Protein AF-A0A1Z5JXG8-F1 (afdb_monomer_lite)

Foldseek 3Di:
DDDDPDDDDDDDDDDDDDDDDDDDPDPPPPPCPVPPPVVVDDQDPVRLLVVLLVLVLVVCVVVVVVVLNVVLVVQLVVLVVCVVVPPVPPDPSSVSSLVVNCVSQPVVVSVQSNCVSVVNHDPDPPDDPSPDDPPPPDDDDD

Secondary structure (DSSP, 8-state):
----------------------------------------PPPPHHHHHHHHHHHHHHHHHHTT-HHHHHHHHHHHHHHHHHHHTT-SS---HHHHHHHHHHHHH-HHHHHHHHHHHTT-----SS----S-SSS-------

Structure (mmCIF, N/CA/C/O backbone):
data_AF-A0A1Z5JXG8-F1
#
_entry.id   AF-A0A1Z5JXG8-F1
#
loop_
_atom_site.group_PDB
_atom_site.id
_atom_site.type_symbol
_atom_site.label_atom_id
_atom_site.label_alt_id
_atom_site.label_comp_id
_atom_site.label_asym_id
_atom_site.label_entity_id
_atom_site.label_seq_id
_atom_site.pdbx_PDB_ins_code
_atom_site.Cartn_x
_atom_site.Cartn_y
_atom_site.Cartn_z
_atom_site.occupancy
_atom_site.B_iso_or_equiv
_atom_site.auth_seq_id
_atom_site.auth_comp_id
_atom_site.auth_asym_id
_atom_site.auth_atom_id
_atom_site.pdbx_PDB_model_num
ATOM 1 N N . MET A 1 1 ? -27.499 54.128 43.133 1.00 39.62 1 MET A N 1
ATOM 2 C CA . MET A 1 1 ? -26.606 55.289 43.321 1.00 39.62 1 MET A CA 1
ATOM 3 C C . MET A 1 1 ? -25.636 54.902 44.419 1.00 39.62 1 MET A C 1
ATOM 5 O O . MET A 1 1 ? -26.036 54.842 45.571 1.00 39.62 1 MET A O 1
ATOM 9 N N . ASP A 1 2 ? -24.438 54.494 44.014 1.00 49.22 2 ASP A N 1
ATOM 10 C CA . ASP A 1 2 ? -23.389 53.875 44.835 1.00 49.22 2 ASP A CA 1
ATOM 11 C C . ASP A 1 2 ? -22.350 54.934 45.224 1.00 49.22 2 ASP A C 1
ATOM 13 O O . ASP A 1 2 ? -21.968 55.729 44.355 1.00 49.22 2 ASP A O 1
ATOM 17 N N . PRO A 1 3 ? -21.884 54.974 46.483 1.00 53.81 3 PRO A N 1
ATOM 18 C CA . PRO A 1 3 ? -20.556 55.528 46.701 1.00 53.81 3 PRO A CA 1
ATOM 19 C C . PRO A 1 3 ? -19.683 54.770 47.722 1.00 53.81 3 PRO A C 1
ATOM 21 O O . PRO A 1 3 ? -19.974 54.719 48.913 1.00 53.81 3 PRO A O 1
ATOM 24 N N . GLN A 1 4 ? -18.487 54.416 47.229 1.00 54.25 4 GLN A N 1
ATOM 25 C CA . GLN A 1 4 ? -17.177 54.656 47.862 1.00 54.25 4 GLN A CA 1
ATOM 26 C C . GLN A 1 4 ? -16.663 53.618 48.883 1.00 54.25 4 GLN A C 1
ATOM 28 O O . GLN A 1 4 ? -16.544 53.881 50.079 1.00 54.25 4 GLN A O 1
ATOM 33 N N . LEU A 1 5 ? -16.173 52.485 48.363 1.00 53.34 5 LEU A N 1
ATOM 34 C CA . LEU A 1 5 ? -15.096 51.702 48.988 1.00 53.34 5 LEU A CA 1
ATOM 35 C C . LEU A 1 5 ? -13.772 52.481 48.882 1.00 53.34 5 LEU A C 1
ATOM 37 O O . LEU A 1 5 ? -13.132 52.539 47.833 1.00 53.34 5 LEU A O 1
ATOM 41 N N . ARG A 1 6 ? -13.391 53.119 49.990 1.00 50.66 6 ARG A N 1
ATOM 42 C CA . ARG A 1 6 ? -12.166 53.908 50.165 1.00 50.66 6 ARG A CA 1
ATOM 43 C C . ARG A 1 6 ? -11.030 52.977 50.618 1.00 50.66 6 ARG A C 1
ATOM 45 O O . ARG A 1 6 ? -11.064 52.481 51.739 1.00 50.66 6 ARG A O 1
ATOM 52 N N . PHE A 1 7 ? -10.022 52.754 49.775 1.00 62.75 7 PHE A N 1
ATOM 53 C CA . PHE A 1 7 ? -8.764 52.101 50.168 1.00 62.75 7 PHE A CA 1
ATOM 54 C C . PHE A 1 7 ? -7.718 53.160 50.568 1.00 62.75 7 PHE A C 1
ATOM 56 O O . PHE A 1 7 ? -7.526 54.112 49.808 1.00 62.75 7 PHE A O 1
ATOM 63 N N . PRO A 1 8 ? -7.027 53.024 51.716 1.00 63.50 8 PRO A N 1
ATOM 64 C CA . PRO A 1 8 ? -5.829 53.805 52.032 1.00 63.50 8 PRO A CA 1
ATOM 65 C C . PRO A 1 8 ? -4.516 53.081 51.619 1.00 63.50 8 PRO A C 1
ATOM 67 O O . PRO A 1 8 ? -4.562 51.921 51.207 1.00 63.50 8 PRO A O 1
ATOM 70 N N . PRO A 1 9 ? -3.358 53.781 51.648 1.00 52.09 9 PRO A N 1
ATOM 71 C CA . PRO A 1 9 ? -2.340 53.715 50.595 1.00 52.09 9 PRO A CA 1
ATOM 72 C C . PRO A 1 9 ? -1.087 52.863 50.893 1.00 52.09 9 PRO A C 1
ATOM 74 O O . PRO A 1 9 ? -0.889 52.328 51.978 1.00 52.09 9 PRO A O 1
ATOM 77 N N . GLN A 1 10 ? -0.257 52.796 49.846 1.00 56.53 10 GLN A N 1
ATOM 78 C CA . GLN A 1 10 ? 1.088 52.235 49.668 1.00 56.53 10 GLN A CA 1
ATOM 79 C C . GLN A 1 10 ? 1.996 52.164 50.908 1.00 56.53 10 GLN A C 1
ATOM 81 O O . GLN A 1 10 ? 2.120 53.125 51.661 1.00 56.53 10 GLN A O 1
ATOM 86 N N . SER A 1 11 ? 2.774 51.078 50.995 1.00 53.88 11 SER A N 1
ATOM 87 C CA . SER A 1 11 ? 4.030 51.058 51.748 1.00 53.88 11 SER A CA 1
ATOM 88 C C . SER A 1 11 ? 5.128 50.374 50.929 1.00 53.88 11 SER A C 1
ATOM 90 O O . SER A 1 11 ? 4.976 49.234 50.485 1.00 53.88 11 SER A O 1
ATOM 92 N N . MET A 1 12 ? 6.202 51.123 50.677 1.00 51.44 12 MET A N 1
ATOM 93 C CA . MET A 1 12 ? 7.421 50.683 50.002 1.00 51.44 12 MET A CA 1
ATOM 94 C C . MET A 1 12 ? 8.342 49.962 50.989 1.00 51.44 12 MET A C 1
ATOM 96 O O . MET A 1 12 ? 8.540 50.441 52.103 1.00 51.44 12 MET A O 1
ATOM 100 N N . ALA A 1 13 ? 8.989 48.883 50.547 1.00 50.16 13 ALA A N 1
ATOM 101 C CA . ALA A 1 13 ? 10.213 48.389 51.172 1.00 50.16 13 ALA A CA 1
ATOM 102 C C . ALA A 1 13 ? 11.098 47.660 50.141 1.00 50.16 13 ALA A C 1
ATOM 104 O O . ALA A 1 13 ? 10.719 46.642 49.570 1.00 50.16 13 ALA A O 1
ATOM 105 N N . THR A 1 14 ? 12.297 48.195 49.938 1.00 60.00 14 THR A N 1
ATOM 106 C CA . THR A 1 14 ? 13.483 47.592 49.298 1.00 60.00 14 THR A CA 1
ATOM 107 C C . THR A 1 14 ? 14.636 47.679 50.306 1.00 60.00 14 THR A C 1
ATOM 109 O O . THR A 1 14 ? 14.623 48.621 51.098 1.00 60.00 14 THR A O 1
ATOM 112 N N . PRO A 1 15 ? 15.748 46.934 50.156 1.00 55.97 15 PRO A N 1
ATOM 113 C CA . PRO A 1 15 ? 15.967 45.483 50.086 1.00 55.97 15 PRO A CA 1
ATOM 114 C C . PRO A 1 15 ? 16.813 45.017 51.313 1.00 55.97 15 PRO A C 1
ATOM 116 O O . PRO A 1 15 ? 16.964 45.773 52.272 1.00 55.97 15 PRO A O 1
ATOM 119 N N . PRO A 1 16 ? 17.443 43.823 51.298 1.00 49.50 16 PRO A N 1
ATOM 120 C CA . PRO A 1 16 ? 18.904 43.910 51.211 1.00 49.50 16 PRO A CA 1
ATOM 121 C C . PRO A 1 16 ? 19.557 42.943 50.215 1.00 49.50 16 PRO A C 1
ATOM 123 O O . PRO A 1 16 ? 19.123 41.821 49.966 1.00 49.50 16 PRO A O 1
ATOM 126 N N . ILE A 1 17 ? 20.655 43.457 49.672 1.00 51.81 17 ILE A N 1
ATOM 127 C CA . ILE A 1 17 ? 21.647 42.833 48.804 1.00 51.81 17 ILE A CA 1
ATOM 128 C C . ILE A 1 17 ? 22.327 41.678 49.548 1.00 51.81 17 ILE A C 1
ATOM 130 O O . ILE A 1 17 ? 22.942 41.893 50.590 1.00 51.81 17 ILE A O 1
ATOM 134 N N . VAL A 1 18 ? 22.280 40.472 48.982 1.00 50.81 18 VAL A N 1
ATOM 135 C CA . VAL A 1 18 ? 23.154 39.365 49.389 1.00 50.81 18 VAL A CA 1
ATOM 136 C C . VAL A 1 18 ? 24.233 39.214 48.323 1.00 50.81 18 VAL A C 1
ATOM 138 O O . VAL A 1 18 ? 24.022 38.607 47.276 1.00 50.81 18 VAL A O 1
ATOM 141 N N . GLN A 1 19 ? 25.398 39.807 48.586 1.00 51.88 19 GLN A N 1
ATOM 142 C CA . GLN A 1 19 ? 26.646 39.427 47.933 1.00 51.88 19 GLN A CA 1
ATOM 143 C C . GLN A 1 19 ? 27.165 38.158 48.615 1.00 51.88 19 GLN A C 1
ATOM 145 O O . GLN A 1 19 ? 27.438 38.165 49.813 1.00 51.88 19 GLN A O 1
ATOM 150 N N . SER A 1 20 ? 27.324 37.070 47.863 1.00 50.50 20 SER A N 1
ATOM 151 C CA . SER A 1 20 ? 28.110 35.922 48.315 1.00 50.50 20 SER A CA 1
ATOM 152 C C . SER A 1 20 ? 28.803 35.255 47.126 1.00 50.50 20 SER A C 1
ATOM 154 O O . SER A 1 20 ? 28.199 34.537 46.339 1.00 50.50 20 SER A O 1
ATOM 156 N N . THR A 1 21 ? 30.087 35.595 47.008 1.00 51.62 21 THR A N 1
ATOM 157 C CA . THR A 1 21 ? 31.229 34.701 46.756 1.00 51.62 21 THR A CA 1
ATOM 158 C C . THR A 1 21 ? 31.126 33.633 45.656 1.00 51.62 21 THR A C 1
ATOM 160 O O . THR A 1 21 ? 30.592 32.547 45.848 1.00 51.62 21 THR A O 1
ATOM 163 N N . PHE A 1 22 ? 31.789 33.938 44.533 1.00 51.88 22 PHE A N 1
ATOM 164 C CA . PHE A 1 22 ? 32.697 33.067 43.771 1.00 51.88 22 PHE A CA 1
ATOM 165 C C . PHE A 1 22 ? 32.705 31.568 44.126 1.00 51.88 22 PHE A C 1
ATOM 167 O O . PHE A 1 22 ? 33.304 31.168 45.124 1.00 51.88 22 PHE A O 1
ATOM 174 N N . ARG A 1 23 ? 32.232 30.740 43.188 1.00 51.72 23 ARG A N 1
ATOM 175 C CA . ARG A 1 23 ? 32.987 29.582 42.681 1.00 51.72 23 ARG A CA 1
ATOM 176 C C . ARG A 1 23 ? 32.646 29.367 41.211 1.00 51.72 23 ARG A C 1
ATOM 178 O O . ARG A 1 23 ? 31.501 29.075 40.877 1.00 51.72 23 ARG A O 1
ATOM 185 N N . ASP A 1 24 ? 33.656 29.505 40.360 1.00 52.22 24 ASP A N 1
ATOM 186 C CA . ASP A 1 24 ? 33.647 29.010 38.986 1.00 52.22 24 ASP A CA 1
ATOM 187 C C . ASP A 1 24 ? 33.160 27.555 38.947 1.00 52.22 24 ASP A C 1
ATOM 189 O O . ASP A 1 24 ? 33.764 26.692 39.598 1.00 52.22 24 ASP A O 1
ATOM 193 N N . PRO A 1 25 ? 32.124 27.218 38.164 1.00 53.97 25 PRO A N 1
ATOM 194 C CA . PRO A 1 25 ? 31.984 25.861 37.695 1.00 53.97 25 PRO A CA 1
ATOM 195 C C . PRO A 1 25 ? 33.040 25.668 36.609 1.00 53.97 25 PRO A C 1
ATOM 197 O O . PRO A 1 25 ? 32.881 26.090 35.464 1.00 53.97 25 PRO A O 1
ATOM 200 N N . THR A 1 26 ? 34.136 25.018 36.993 1.00 55.28 26 THR A N 1
ATOM 201 C CA . THR A 1 26 ? 35.040 24.335 36.074 1.00 55.28 26 THR A CA 1
ATOM 202 C C . THR A 1 26 ? 34.215 23.667 34.978 1.00 55.28 26 THR A C 1
ATOM 204 O O . THR A 1 26 ? 33.409 22.771 35.242 1.00 55.28 26 THR A O 1
ATOM 207 N N . LEU A 1 27 ? 34.407 24.129 33.738 1.00 52.78 27 LEU A N 1
ATOM 208 C CA . LEU A 1 27 ? 33.960 23.469 32.518 1.00 52.78 27 LEU A CA 1
ATOM 209 C C . LEU A 1 27 ? 34.570 22.067 32.506 1.00 52.78 27 LEU A C 1
ATOM 211 O O . LEU A 1 27 ? 35.643 21.821 31.960 1.00 52.78 27 LEU A O 1
ATOM 215 N N . SER A 1 28 ? 33.879 21.129 33.149 1.00 48.28 28 SER A N 1
ATOM 216 C CA . SER A 1 28 ? 34.097 19.713 32.949 1.00 48.28 28 SER A CA 1
ATOM 217 C C . SER A 1 28 ? 33.697 19.445 31.505 1.00 48.28 28 SER A C 1
ATOM 219 O O . SER A 1 28 ? 32.526 19.230 31.189 1.00 48.28 28 SER A O 1
ATOM 221 N N . MET A 1 29 ? 34.698 19.488 30.624 1.00 53.06 29 MET A N 1
ATOM 222 C CA . MET A 1 29 ? 34.740 18.823 29.323 1.00 53.06 29 MET A CA 1
ATOM 223 C C . MET A 1 29 ? 34.588 17.313 29.545 1.00 53.06 29 MET A C 1
ATOM 225 O O . MET A 1 29 ? 35.460 16.509 29.233 1.00 53.06 29 MET A O 1
ATOM 229 N N . ARG A 1 30 ? 33.464 16.901 30.133 1.00 46.97 30 ARG A N 1
ATOM 230 C CA . ARG A 1 30 ? 33.018 15.526 30.097 1.00 46.97 30 ARG A CA 1
ATOM 231 C C . ARG A 1 30 ? 32.386 15.387 28.733 1.00 46.97 30 ARG A C 1
ATOM 233 O O . ARG A 1 30 ? 31.213 15.705 28.542 1.00 46.97 30 ARG A O 1
ATOM 240 N N . THR A 1 31 ? 33.222 14.988 27.783 1.00 55.91 31 THR A N 1
ATOM 241 C CA . THR A 1 31 ? 32.849 14.352 26.528 1.00 55.91 31 THR A CA 1
ATOM 242 C C . THR A 1 31 ? 31.616 13.502 26.789 1.00 55.91 31 THR A C 1
ATOM 244 O O . THR A 1 31 ? 31.688 12.378 27.287 1.00 55.91 31 THR A O 1
ATOM 247 N N . ARG A 1 32 ? 30.443 14.061 26.482 1.00 50.75 32 ARG A N 1
ATOM 248 C CA . ARG A 1 32 ? 29.242 13.268 26.303 1.00 50.75 32 ARG A CA 1
ATOM 249 C C . ARG A 1 32 ? 29.467 12.552 24.985 1.00 50.75 32 ARG A C 1
ATOM 251 O O . ARG A 1 32 ? 28.929 12.938 23.955 1.00 50.75 32 ARG A O 1
ATOM 258 N N . ILE A 1 33 ? 30.262 11.482 25.042 1.00 59.06 33 ILE A N 1
ATOM 259 C CA . ILE A 1 33 ? 30.072 10.321 24.185 1.00 59.06 33 ILE A CA 1
ATOM 260 C C . ILE A 1 33 ? 28.704 9.791 24.610 1.00 59.06 33 ILE A C 1
ATOM 262 O O . ILE A 1 33 ? 28.563 8.862 25.402 1.00 59.06 33 ILE A O 1
ATOM 266 N N . GLY A 1 34 ? 27.668 10.504 24.168 1.00 50.28 34 GLY A N 1
ATOM 267 C CA . GLY A 1 34 ? 26.318 10.016 24.147 1.00 50.28 34 GLY A CA 1
ATOM 268 C C . GLY A 1 34 ? 26.376 8.865 23.177 1.00 50.28 34 GLY A C 1
ATOM 269 O O . GLY A 1 34 ? 26.204 9.046 21.975 1.00 50.28 34 GLY A O 1
ATOM 270 N N . HIS A 1 35 ? 26.669 7.680 23.706 1.00 53.59 35 HIS A N 1
ATOM 271 C CA . HIS A 1 35 ? 26.196 6.453 23.120 1.00 53.59 35 HIS A CA 1
ATOM 272 C C . HIS A 1 35 ? 24.703 6.673 22.905 1.00 53.59 35 HIS A C 1
ATOM 274 O O . HIS A 1 35 ? 23.888 6.510 23.813 1.00 53.59 35 HIS A O 1
ATOM 280 N N . HIS A 1 36 ? 24.343 7.080 21.690 1.00 58.72 36 HIS A N 1
ATOM 281 C CA . HIS A 1 36 ? 23.035 6.846 21.134 1.00 58.72 36 HIS A CA 1
ATOM 282 C C . HIS A 1 36 ? 22.898 5.324 21.062 1.00 58.72 36 HIS A C 1
ATOM 284 O O . HIS A 1 36 ? 22.980 4.717 19.997 1.00 58.72 36 HIS A O 1
ATOM 290 N N . GLN A 1 37 ? 22.679 4.687 22.216 1.00 54.34 37 GLN A N 1
ATOM 291 C CA . GLN A 1 37 ? 21.857 3.500 22.291 1.00 54.34 37 GLN A CA 1
ATOM 292 C C . GLN A 1 37 ? 20.529 3.944 21.688 1.00 54.34 37 GLN A C 1
ATOM 294 O O . GLN A 1 37 ? 19.636 4.443 22.373 1.00 54.34 37 GLN A O 1
ATOM 299 N N . ARG A 1 38 ? 20.427 3.827 20.358 1.00 57.94 38 ARG A N 1
ATOM 300 C CA . ARG A 1 38 ? 19.160 3.720 19.657 1.00 57.94 38 ARG A CA 1
ATOM 301 C C . ARG A 1 38 ? 18.474 2.542 20.327 1.00 57.94 38 ARG A C 1
ATOM 303 O O . ARG A 1 38 ? 18.691 1.396 19.942 1.00 57.94 38 ARG A O 1
ATOM 310 N N . ARG A 1 39 ? 17.703 2.818 21.382 1.00 58.09 39 ARG A N 1
ATOM 311 C CA . ARG A 1 39 ? 16.733 1.872 21.913 1.00 58.09 39 ARG A CA 1
ATOM 312 C C . ARG A 1 39 ? 15.921 1.464 20.697 1.00 58.09 39 ARG A C 1
ATOM 314 O O . ARG A 1 39 ? 15.257 2.308 20.094 1.00 58.09 39 ARG A O 1
ATOM 321 N N . ARG A 1 40 ? 16.083 0.214 20.263 1.00 62.09 40 ARG A N 1
ATOM 322 C CA . ARG A 1 40 ? 15.310 -0.348 19.159 1.00 62.09 40 ARG A CA 1
ATOM 323 C C . ARG A 1 40 ? 13.868 -0.367 19.641 1.00 62.09 40 ARG A C 1
ATOM 325 O O . ARG A 1 40 ? 13.468 -1.267 20.372 1.00 62.09 40 ARG A O 1
ATOM 332 N N . ARG A 1 41 ? 13.125 0.697 19.338 1.00 79.25 41 ARG A N 1
ATOM 333 C CA . ARG A 1 41 ? 11.707 0.774 19.660 1.00 79.25 41 ARG A CA 1
ATOM 334 C C . ARG A 1 41 ? 11.010 -0.315 18.856 1.00 79.25 41 ARG A C 1
ATOM 336 O O . ARG A 1 41 ? 11.198 -0.404 17.644 1.00 79.25 41 ARG A O 1
ATOM 343 N N . MET A 1 42 ? 10.227 -1.134 19.546 1.00 81.38 42 MET A N 1
ATOM 344 C CA . MET A 1 42 ? 9.353 -2.103 18.904 1.00 81.38 42 MET A CA 1
ATOM 345 C C . MET A 1 42 ? 8.312 -1.331 18.086 1.00 81.38 42 MET A C 1
ATOM 347 O O . MET A 1 42 ? 7.631 -0.453 18.619 1.00 81.38 42 MET A O 1
ATOM 351 N N . ILE A 1 43 ? 8.251 -1.602 16.784 1.00 87.00 43 ILE A N 1
ATOM 352 C CA . ILE A 1 43 ? 7.274 -0.990 15.882 1.00 87.00 43 ILE A CA 1
ATOM 353 C C . ILE A 1 43 ? 5.882 -1.535 16.191 1.00 87.00 43 ILE A C 1
ATOM 355 O O . ILE A 1 43 ? 5.676 -2.744 16.286 1.00 87.00 43 ILE A O 1
ATOM 359 N N . THR A 1 44 ? 4.930 -0.626 16.357 1.00 91.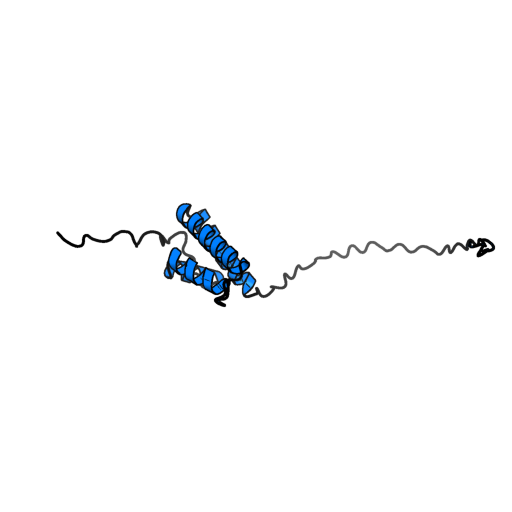88 44 THR A N 1
ATOM 360 C CA . THR A 1 44 ? 3.519 -0.953 16.578 1.00 91.88 44 THR A CA 1
ATOM 361 C C . THR A 1 44 ? 2.886 -1.523 15.308 1.00 91.88 44 THR A C 1
ATOM 363 O O . THR A 1 44 ? 3.355 -1.270 14.199 1.00 91.88 44 THR A O 1
ATOM 366 N N . GLU A 1 45 ? 1.769 -2.239 15.445 1.00 89.31 45 GLU A N 1
ATOM 367 C CA . GLU A 1 45 ? 1.000 -2.753 14.298 1.00 89.31 45 GLU A CA 1
ATOM 368 C C . GLU A 1 45 ? 0.564 -1.644 13.328 1.00 89.31 45 GLU A C 1
ATOM 370 O O . GLU A 1 45 ? 0.616 -1.809 12.110 1.00 89.31 45 GLU A O 1
ATOM 375 N N . ARG A 1 46 ? 0.213 -0.466 13.859 1.00 89.44 46 ARG A N 1
ATOM 376 C CA . ARG A 1 46 ? -0.095 0.714 13.044 1.00 89.44 46 ARG A CA 1
ATOM 377 C C . ARG A 1 46 ? 1.119 1.179 12.241 1.00 89.44 46 ARG A C 1
ATOM 379 O O . ARG A 1 46 ? 0.984 1.503 11.066 1.00 89.44 46 ARG A O 1
ATOM 386 N N . GLU A 1 47 ? 2.296 1.228 12.862 1.00 91.88 47 GLU A N 1
ATOM 387 C CA . GLU A 1 47 ? 3.537 1.621 12.184 1.00 91.88 47 GLU A CA 1
ATOM 388 C C . GLU A 1 47 ? 3.936 0.598 11.117 1.00 91.88 47 GLU A C 1
ATOM 390 O O . GLU A 1 47 ? 4.306 1.001 10.017 1.00 91.88 47 GLU A O 1
ATOM 395 N N . LYS A 1 48 ? 3.790 -0.705 11.391 1.00 92.12 48 LYS A N 1
ATOM 396 C CA . LYS A 1 48 ? 4.000 -1.770 10.398 1.00 92.12 48 LYS A CA 1
ATOM 397 C C . LYS A 1 48 ? 3.098 -1.590 9.181 1.00 92.12 48 LYS A C 1
ATOM 399 O O . LYS A 1 48 ? 3.589 -1.589 8.058 1.00 92.12 48 LYS A O 1
ATOM 404 N N . PHE A 1 49 ? 1.804 -1.364 9.394 1.00 93.38 49 PHE A N 1
ATOM 405 C CA . PHE A 1 49 ? 0.866 -1.127 8.298 1.00 93.38 49 PHE A CA 1
ATOM 406 C C . PHE A 1 49 ? 1.264 0.094 7.453 1.00 93.38 49 PHE A C 1
ATOM 408 O O . PHE A 1 49 ? 1.338 0.010 6.231 1.00 93.38 49 PHE A O 1
ATOM 415 N N . LEU A 1 50 ? 1.611 1.220 8.085 1.00 94.50 50 LEU A N 1
ATOM 416 C CA . LEU A 1 50 ? 2.063 2.411 7.356 1.00 94.50 50 LEU A CA 1
ATOM 417 C C . LEU A 1 50 ? 3.371 2.171 6.586 1.00 94.50 50 LEU A C 1
ATOM 419 O O . LEU A 1 50 ? 3.544 2.703 5.488 1.00 94.50 50 LEU A O 1
ATOM 423 N N . LEU A 1 51 ? 4.282 1.367 7.139 1.00 94.88 51 LEU A N 1
ATOM 424 C CA . LEU A 1 51 ? 5.505 0.959 6.453 1.00 94.88 51 LEU A CA 1
ATOM 425 C C . LEU A 1 51 ? 5.207 0.079 5.237 1.00 94.88 51 LEU A C 1
ATOM 427 O O . LEU A 1 51 ? 5.790 0.335 4.188 1.00 94.88 51 LEU A O 1
ATOM 431 N N . LEU A 1 52 ? 4.276 -0.878 5.334 1.00 95.06 52 LEU A N 1
ATOM 432 C CA . LEU A 1 52 ? 3.846 -1.703 4.199 1.00 95.06 52 LEU A CA 1
ATOM 433 C C . LEU A 1 52 ? 3.357 -0.830 3.038 1.00 95.06 52 LEU A C 1
ATOM 435 O O . LEU A 1 52 ? 3.857 -0.941 1.920 1.00 95.06 52 LEU A O 1
ATOM 439 N N . ILE A 1 53 ? 2.440 0.101 3.323 1.00 96.69 53 ILE A N 1
ATOM 440 C CA . ILE A 1 53 ? 1.917 1.044 2.326 1.00 96.69 53 ILE A CA 1
ATOM 441 C C . ILE A 1 53 ? 3.050 1.863 1.706 1.00 96.69 53 ILE A C 1
ATOM 443 O O . ILE A 1 53 ? 3.133 1.998 0.486 1.00 96.69 53 ILE A O 1
ATOM 447 N N . LYS A 1 54 ? 3.964 2.382 2.533 1.00 96.00 54 LYS A N 1
ATOM 448 C CA . LYS A 1 54 ? 5.113 3.155 2.054 1.00 96.00 54 LYS A CA 1
ATOM 449 C C . LYS A 1 54 ? 6.029 2.326 1.153 1.00 96.00 54 LYS A C 1
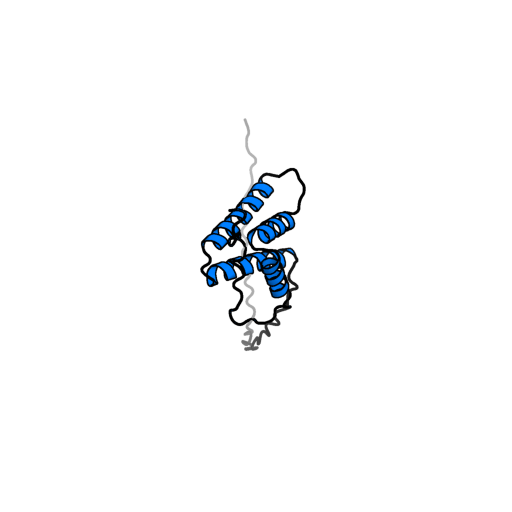ATOM 451 O O . LYS A 1 54 ? 6.495 2.844 0.143 1.00 96.00 54 LYS A O 1
ATOM 456 N N . MET A 1 55 ? 6.287 1.067 1.501 1.00 94.94 55 MET A N 1
ATOM 457 C CA . MET A 1 55 ? 7.113 0.168 0.698 1.00 94.94 55 MET A CA 1
ATOM 458 C C . MET A 1 55 ? 6.474 -0.117 -0.664 1.00 94.94 55 MET A C 1
ATOM 460 O O . MET A 1 55 ? 7.173 -0.052 -1.671 1.00 94.94 55 MET A O 1
ATOM 464 N N . ILE A 1 56 ? 5.161 -0.368 -0.707 1.00 94.75 56 ILE A N 1
ATOM 465 C CA . ILE A 1 56 ? 4.407 -0.569 -1.956 1.00 94.75 56 ILE A CA 1
ATOM 466 C C . ILE A 1 56 ? 4.508 0.670 -2.848 1.00 94.75 56 ILE A C 1
ATOM 468 O O . ILE A 1 56 ? 4.909 0.568 -4.005 1.00 94.75 56 ILE A O 1
ATOM 472 N N . LEU A 1 57 ? 4.201 1.854 -2.309 1.00 95.94 57 LEU A N 1
ATOM 473 C CA . LEU A 1 57 ? 4.242 3.100 -3.078 1.00 95.94 57 LEU A CA 1
ATOM 474 C C . LEU A 1 57 ? 5.649 3.393 -3.616 1.00 95.94 57 LEU A C 1
ATOM 476 O O . LEU A 1 57 ? 5.788 3.749 -4.782 1.00 95.94 57 LEU A O 1
ATOM 480 N N . LEU A 1 58 ? 6.682 3.192 -2.793 1.00 94.19 58 LEU A N 1
ATOM 481 C CA . LEU A 1 58 ? 8.074 3.395 -3.195 1.00 94.19 58 LEU A CA 1
ATOM 482 C C . LEU A 1 58 ? 8.511 2.400 -4.280 1.00 94.19 58 LEU A C 1
ATOM 484 O O . LEU A 1 58 ? 9.264 2.766 -5.179 1.00 94.19 58 LEU A O 1
ATOM 488 N N . TYR A 1 59 ? 8.057 1.147 -4.207 1.00 92.38 59 TYR A N 1
ATOM 489 C CA . TYR A 1 59 ? 8.333 0.151 -5.240 1.00 92.38 59 TYR A CA 1
ATOM 490 C C . TYR A 1 59 ? 7.701 0.550 -6.579 1.00 92.38 59 TYR A C 1
ATOM 492 O O . TYR A 1 59 ? 8.374 0.528 -7.609 1.00 92.38 59 TYR A O 1
ATOM 500 N N . LEU A 1 60 ? 6.429 0.955 -6.574 1.00 92.19 60 LEU A N 1
ATOM 501 C CA . LEU A 1 60 ? 5.719 1.374 -7.788 1.00 92.19 60 LEU A CA 1
ATOM 502 C C . LEU A 1 60 ? 6.327 2.642 -8.404 1.00 92.19 60 LEU A C 1
ATOM 504 O O . LEU A 1 60 ? 6.453 2.743 -9.621 1.00 92.19 60 LEU A O 1
ATOM 508 N N . GLU A 1 61 ? 6.767 3.577 -7.562 1.00 92.31 61 GLU A N 1
ATOM 509 C CA . GLU A 1 61 ? 7.482 4.781 -7.989 1.00 92.31 61 GLU A CA 1
ATOM 510 C C . GLU A 1 61 ? 8.834 4.444 -8.636 1.00 92.31 61 GLU A C 1
ATOM 512 O O . GLU A 1 61 ? 9.138 4.939 -9.718 1.00 92.31 61 GLU A O 1
ATOM 517 N N . ARG A 1 62 ? 9.626 3.547 -8.031 1.00 90.75 62 ARG A N 1
ATOM 518 C CA . ARG A 1 62 ? 10.941 3.137 -8.563 1.00 90.75 62 ARG A CA 1
ATOM 519 C C . ARG A 1 62 ? 10.869 2.250 -9.801 1.00 90.75 62 ARG A C 1
ATOM 521 O O . ARG A 1 62 ? 11.800 2.257 -1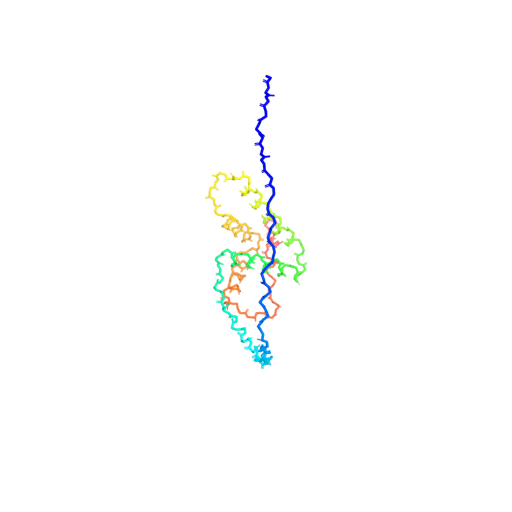0.597 1.00 90.75 62 ARG A O 1
ATOM 528 N N . SER A 1 63 ? 9.801 1.474 -9.945 1.00 87.94 63 SER A N 1
ATOM 529 C CA . SER A 1 63 ? 9.547 0.643 -11.129 1.00 87.94 63 SER A CA 1
ATOM 530 C C . SER A 1 63 ? 8.899 1.423 -12.277 1.00 87.94 63 SER A C 1
ATOM 532 O O . SER A 1 63 ? 8.579 0.830 -13.304 1.00 87.94 63 SER A O 1
ATOM 534 N N . CYS A 1 64 ? 8.700 2.739 -12.115 1.00 88.69 64 CYS A N 1
ATOM 535 C CA . CYS A 1 64 ? 8.036 3.613 -13.082 1.00 88.69 64 CYS A CA 1
ATOM 536 C C . CYS A 1 64 ? 6.626 3.136 -13.479 1.00 88.69 64 CYS A C 1
ATOM 538 O O . CYS A 1 64 ? 6.132 3.483 -14.551 1.00 88.69 64 CYS A O 1
ATOM 540 N N . ASN A 1 65 ? 5.942 2.371 -12.619 1.00 89.56 65 ASN A N 1
ATOM 541 C CA . ASN A 1 65 ? 4.586 1.898 -12.885 1.00 89.56 65 ASN A CA 1
ATOM 542 C C . ASN A 1 65 ? 3.550 2.940 -12.432 1.00 89.56 65 ASN A C 1
ATOM 544 O O . ASN A 1 65 ? 2.856 2.779 -11.424 1.00 89.56 65 ASN A O 1
ATOM 548 N N . ILE A 1 66 ? 3.509 4.062 -13.156 1.00 93.19 66 ILE A N 1
ATOM 549 C CA . ILE A 1 66 ? 2.757 5.266 -12.773 1.00 93.19 66 ILE A CA 1
ATOM 550 C C . ILE A 1 66 ? 1.246 5.004 -12.703 1.00 93.19 66 ILE A C 1
ATOM 552 O O . ILE A 1 66 ? 0.587 5.478 -11.775 1.00 93.19 66 ILE A O 1
ATOM 556 N N . ASP A 1 67 ? 0.707 4.191 -13.614 1.00 93.88 67 ASP A N 1
ATOM 557 C CA . ASP A 1 67 ? -0.717 3.842 -13.627 1.00 93.88 67 ASP A CA 1
ATOM 558 C C . ASP A 1 67 ? -1.118 3.049 -12.382 1.00 93.88 67 ASP A C 1
ATOM 560 O O . ASP A 1 67 ? -2.106 3.373 -11.713 1.00 93.88 67 ASP A O 1
ATOM 564 N N . LEU A 1 68 ? -0.339 2.021 -12.027 1.00 93.19 68 LEU A N 1
ATOM 565 C CA . LEU A 1 68 ? -0.611 1.222 -10.837 1.00 93.19 68 LEU A CA 1
ATOM 566 C C . LEU A 1 68 ? -0.378 2.033 -9.557 1.00 93.19 68 LEU A C 1
ATOM 568 O O . LEU A 1 68 ? -1.142 1.895 -8.600 1.00 93.19 68 LEU A O 1
ATOM 572 N N . LEU A 1 69 ? 0.609 2.934 -9.549 1.00 95.31 69 LEU A N 1
ATOM 573 C CA . LEU A 1 69 ? 0.835 3.886 -8.460 1.00 95.31 69 LEU A CA 1
ATOM 574 C C . LEU A 1 69 ? -0.380 4.798 -8.245 1.00 95.31 69 LEU A C 1
ATOM 576 O O . LEU A 1 69 ? -0.815 4.982 -7.104 1.00 95.31 69 LEU A O 1
ATOM 580 N N . TYR A 1 70 ? -0.943 5.353 -9.320 1.00 97.31 70 TYR A N 1
ATOM 581 C CA . TYR A 1 70 ? -2.129 6.204 -9.250 1.00 97.31 70 TYR A CA 1
ATOM 582 C C . TYR A 1 70 ? -3.341 5.427 -8.725 1.00 97.31 70 TYR A C 1
ATOM 584 O O . TYR A 1 70 ? -3.974 5.858 -7.759 1.00 97.31 70 TYR A O 1
ATOM 592 N N . LYS A 1 71 ? -3.607 4.236 -9.280 1.00 97.06 71 LYS A N 1
ATOM 593 C CA . LYS A 1 71 ? -4.688 3.346 -8.818 1.00 97.06 71 LYS A CA 1
ATOM 594 C C . LYS A 1 71 ? -4.538 2.989 -7.336 1.00 97.06 71 LYS A C 1
ATOM 596 O O . LYS A 1 71 ? -5.506 3.071 -6.583 1.00 97.06 71 LYS A O 1
ATOM 601 N N . THR A 1 72 ? -3.319 2.680 -6.897 1.00 96.81 72 THR A N 1
ATOM 602 C CA . THR A 1 72 ? -2.999 2.361 -5.495 1.00 96.81 72 THR A CA 1
ATOM 603 C C . THR A 1 72 ? -3.304 3.540 -4.570 1.00 96.81 72 THR A C 1
ATOM 605 O O . THR A 1 72 ? -3.983 3.380 -3.554 1.00 96.81 72 THR A O 1
ATOM 608 N N . LYS A 1 73 ? -2.852 4.750 -4.928 1.00 97.69 73 LYS A N 1
ATOM 609 C CA . LYS A 1 73 ? -3.142 5.973 -4.159 1.00 97.69 73 LYS A CA 1
ATOM 610 C C . LYS A 1 73 ? -4.643 6.250 -4.090 1.00 97.69 73 LYS A C 1
ATOM 612 O O . LYS A 1 73 ? -5.143 6.567 -3.012 1.00 97.69 73 LYS A O 1
ATOM 617 N N . HIS A 1 74 ? -5.351 6.087 -5.205 1.00 97.50 74 HIS A N 1
ATOM 618 C CA . HIS A 1 74 ? -6.795 6.284 -5.278 1.00 97.50 74 HIS A CA 1
ATOM 619 C C . HIS A 1 74 ? -7.557 5.311 -4.362 1.00 97.50 74 HIS A C 1
ATOM 621 O O . HIS A 1 74 ? -8.427 5.738 -3.605 1.00 97.50 74 HIS A O 1
ATOM 627 N N . VAL A 1 75 ? -7.195 4.021 -4.354 1.00 96.31 75 VAL A N 1
ATOM 628 C CA . VAL A 1 75 ? -7.784 3.021 -3.441 1.00 96.31 75 VAL A CA 1
ATOM 629 C C . VAL A 1 75 ? -7.615 3.439 -1.980 1.00 96.31 75 VAL A C 1
ATOM 631 O O . VAL A 1 75 ? -8.594 3.455 -1.231 1.00 96.31 75 VAL A O 1
ATOM 634 N N . ILE A 1 76 ? -6.403 3.834 -1.577 1.00 95.75 76 ILE A N 1
ATOM 635 C CA . ILE A 1 76 ? -6.121 4.268 -0.201 1.00 95.75 76 ILE A CA 1
ATOM 636 C C . ILE A 1 76 ? -6.958 5.501 0.158 1.00 95.75 76 ILE A C 1
ATOM 638 O O . ILE A 1 76 ? -7.587 5.532 1.216 1.00 95.75 76 ILE A O 1
ATOM 642 N N . GLN A 1 77 ? -6.996 6.506 -0.722 1.00 96.06 77 GLN A N 1
ATOM 643 C CA . GLN A 1 77 ? -7.772 7.731 -0.513 1.00 96.06 77 GLN A CA 1
ATOM 644 C C . GLN A 1 77 ? -9.264 7.436 -0.345 1.00 96.06 77 GLN A C 1
ATOM 646 O O . GLN A 1 77 ? -9.865 7.910 0.619 1.00 96.06 77 GLN A O 1
ATOM 651 N N . ARG A 1 78 ? -9.835 6.599 -1.218 1.00 94.25 78 ARG A N 1
ATOM 652 C CA . ARG A 1 78 ? -11.235 6.169 -1.145 1.00 94.25 78 ARG A CA 1
ATOM 653 C C . ARG A 1 78 ? -11.542 5.473 0.182 1.00 94.25 78 ARG A C 1
ATOM 655 O O . ARG A 1 78 ? -12.508 5.831 0.847 1.00 94.25 78 ARG A O 1
ATOM 662 N N . CYS A 1 79 ? -10.704 4.527 0.611 1.00 92.12 79 CYS A N 1
ATOM 663 C CA . CYS A 1 79 ? -10.907 3.813 1.878 1.00 92.12 79 CYS A CA 1
ATOM 664 C C . CYS A 1 79 ? -10.854 4.761 3.086 1.00 92.12 79 CYS A C 1
ATOM 666 O O . CYS A 1 79 ? -11.686 4.675 3.987 1.00 92.12 79 CYS A O 1
ATOM 668 N N . VAL A 1 80 ? -9.900 5.699 3.093 1.00 91.94 80 VAL A N 1
ATOM 669 C CA . VAL A 1 80 ? -9.779 6.718 4.147 1.00 91.94 80 VAL A CA 1
ATOM 670 C C . VAL A 1 80 ? -10.998 7.640 4.165 1.00 91.94 80 VAL A C 1
ATOM 672 O O . VAL A 1 80 ? -11.493 7.972 5.241 1.00 91.94 80 VAL A O 1
ATOM 675 N N . GLN A 1 81 ? -11.490 8.055 2.998 1.00 92.50 81 GLN A N 1
ATOM 676 C CA . GLN A 1 81 ? -12.670 8.908 2.890 1.00 92.50 81 GLN A CA 1
ATOM 677 C C . GLN A 1 81 ? -13.926 8.200 3.408 1.00 92.50 81 GLN A C 1
ATOM 679 O O . GLN A 1 81 ? -14.623 8.765 4.248 1.00 92.50 81 GLN A O 1
ATOM 684 N N . ASN A 1 82 ? -14.156 6.951 3.000 1.00 88.81 82 ASN A N 1
ATOM 685 C CA . ASN A 1 82 ? -15.292 6.150 3.466 1.00 88.81 82 ASN A CA 1
ATOM 686 C C . ASN A 1 82 ? -15.245 5.932 4.986 1.00 88.81 82 ASN A C 1
ATOM 688 O O . ASN A 1 82 ? -16.253 6.074 5.674 1.00 88.81 82 ASN A O 1
ATOM 692 N N . ASN A 1 83 ? -14.057 5.661 5.538 1.00 88.25 83 ASN A N 1
ATOM 693 C CA . ASN A 1 83 ? -13.891 5.500 6.981 1.00 88.25 83 ASN A CA 1
ATOM 694 C C . ASN A 1 83 ? -14.176 6.799 7.754 1.00 88.25 83 ASN A C 1
ATOM 696 O O . ASN A 1 83 ? -14.792 6.754 8.814 1.00 88.25 83 ASN A O 1
ATOM 700 N N . ARG A 1 84 ? -13.793 7.962 7.209 1.00 89.31 84 ARG A N 1
ATOM 701 C CA . ARG A 1 84 ? -14.112 9.275 7.801 1.00 89.31 84 ARG A CA 1
ATOM 702 C C . ARG A 1 84 ? -15.598 9.615 7.753 1.00 89.31 84 ARG A C 1
ATOM 704 O O . ARG A 1 84 ? -16.070 10.336 8.622 1.00 89.31 84 ARG A O 1
ATOM 711 N N . GLN A 1 85 ? -16.314 9.121 6.747 1.00 88.56 85 GLN A N 1
ATOM 712 C CA . GLN A 1 85 ? -17.758 9.315 6.603 1.00 88.56 85 GLN A CA 1
ATOM 713 C C . GLN A 1 85 ? -18.580 8.388 7.510 1.00 88.56 85 GLN A C 1
ATOM 715 O O . GLN A 1 85 ? -19.798 8.522 7.558 1.00 88.56 85 GLN A O 1
ATOM 720 N N . GLY A 1 86 ? -17.926 7.491 8.257 1.00 80.38 86 GLY A N 1
ATOM 721 C CA . GLY A 1 86 ? -18.597 6.600 9.195 1.00 80.38 86 GLY A CA 1
ATOM 722 C C . GLY A 1 86 ? -19.362 5.475 8.503 1.00 80.38 86 GLY A C 1
ATOM 723 O O . GLY A 1 86 ? -20.502 5.217 8.877 1.00 80.38 86 GLY A O 1
ATOM 724 N N . ASP A 1 87 ? -18.754 4.819 7.501 1.00 73.94 87 ASP A N 1
ATOM 725 C CA . ASP A 1 87 ? -19.326 3.612 6.880 1.00 73.94 87 ASP A CA 1
ATOM 726 C C . ASP A 1 87 ? -19.807 2.632 7.970 1.00 73.94 87 ASP A C 1
ATOM 728 O O . ASP A 1 87 ? -19.040 2.206 8.838 1.00 73.94 87 ASP A O 1
ATOM 732 N N . GLY A 1 88 ? -21.110 2.330 7.946 1.00 61.78 88 GLY A N 1
ATOM 733 C CA . GLY A 1 88 ? -21.821 1.607 9.003 1.00 61.78 88 GLY A CA 1
ATOM 734 C C . GLY A 1 88 ? -21.460 0.125 9.102 1.00 61.78 88 GLY A C 1
ATOM 735 O O . GLY A 1 88 ? -21.865 -0.549 10.048 1.00 61.78 88 GLY A O 1
ATOM 736 N N . ARG A 1 89 ? -20.680 -0.402 8.153 1.00 70.69 89 ARG A N 1
ATOM 737 C CA . ARG A 1 89 ? -20.093 -1.739 8.256 1.00 70.69 89 ARG A CA 1
ATOM 738 C C . ARG A 1 89 ? -18.773 -1.623 9.007 1.00 70.69 89 ARG A C 1
ATOM 740 O O . ARG A 1 89 ? -17.777 -1.173 8.447 1.00 70.69 89 ARG A O 1
ATOM 747 N N . PHE A 1 90 ? -18.761 -2.030 10.277 1.00 62.81 90 PHE A N 1
ATOM 748 C CA . PHE A 1 90 ? -17.540 -2.054 11.083 1.00 62.81 90 PHE A CA 1
ATOM 749 C C . PHE A 1 90 ? -16.534 -3.052 10.491 1.00 62.81 90 PHE A C 1
ATOM 751 O O . PHE A 1 90 ? -16.540 -4.241 10.802 1.00 62.81 90 PHE A O 1
ATOM 758 N N . VAL A 1 91 ? -15.660 -2.553 9.623 1.00 74.56 91 VAL A N 1
ATOM 759 C CA . VAL A 1 91 ? -14.469 -3.248 9.144 1.00 74.56 91 VAL A CA 1
ATOM 760 C C . VAL A 1 91 ? -13.279 -2.341 9.452 1.00 74.56 91 VAL A C 1
ATOM 762 O O . VAL A 1 91 ? -13.301 -1.165 9.075 1.00 74.56 91 VAL A O 1
ATOM 765 N N . PRO A 1 92 ? -12.235 -2.831 10.148 1.00 84.88 92 PRO A N 1
ATOM 766 C CA . PRO A 1 92 ? -11.051 -2.026 10.409 1.00 84.88 92 PRO A CA 1
ATOM 767 C C . PRO A 1 92 ? -10.485 -1.460 9.102 1.00 84.88 92 PRO A C 1
ATOM 769 O O . PRO A 1 92 ? -10.272 -2.209 8.150 1.00 84.88 92 PRO A O 1
ATOM 772 N N . LEU A 1 93 ? -10.190 -0.154 9.066 1.00 88.75 93 LEU A N 1
ATOM 773 C CA . LEU A 1 93 ? -9.636 0.526 7.883 1.00 88.75 93 LEU A CA 1
ATOM 774 C C . LEU A 1 93 ? -8.409 -0.202 7.314 1.00 88.75 93 LEU A C 1
ATOM 776 O O . LEU A 1 93 ? -8.247 -0.279 6.099 1.00 88.75 93 LEU A O 1
ATOM 780 N N . LYS A 1 94 ? -7.573 -0.760 8.201 1.00 92.12 94 LYS A N 1
ATOM 781 C CA . LYS A 1 94 ? -6.447 -1.626 7.836 1.00 92.12 94 LYS A CA 1
ATOM 782 C C . LYS A 1 94 ? -6.909 -2.753 6.908 1.00 92.12 94 LYS A C 1
ATOM 784 O O . LYS A 1 94 ? -6.417 -2.840 5.794 1.00 92.12 94 LYS A O 1
ATOM 789 N N . ASN A 1 95 ? -7.874 -3.555 7.348 1.00 92.06 95 ASN A N 1
ATOM 790 C CA . ASN A 1 95 ? -8.333 -4.740 6.629 1.00 92.06 95 ASN A CA 1
ATOM 791 C C . ASN A 1 95 ? -8.922 -4.367 5.265 1.00 92.06 95 ASN A C 1
ATOM 793 O O . ASN A 1 95 ? -8.594 -5.004 4.274 1.00 92.06 95 ASN A O 1
ATOM 797 N N . VAL A 1 96 ? -9.731 -3.301 5.198 1.00 92.56 96 VAL A N 1
ATOM 798 C CA . VAL A 1 96 ? -10.305 -2.830 3.923 1.00 92.56 96 VAL A CA 1
ATOM 799 C C . VAL A 1 96 ? -9.201 -2.450 2.937 1.00 92.56 96 VAL A C 1
ATOM 801 O O . VAL A 1 96 ? -9.240 -2.860 1.781 1.00 92.56 96 VAL A O 1
ATOM 804 N N . ILE A 1 97 ? -8.198 -1.694 3.394 1.00 94.56 97 ILE A N 1
ATOM 805 C CA . ILE A 1 97 ? -7.074 -1.301 2.542 1.00 94.56 97 ILE A CA 1
ATOM 806 C C . ILE A 1 97 ? -6.261 -2.527 2.118 1.00 94.56 97 ILE A C 1
ATOM 808 O O . ILE A 1 97 ? -5.907 -2.619 0.950 1.00 94.56 97 ILE A O 1
ATOM 812 N N . GLU A 1 98 ? -5.960 -3.459 3.025 1.00 95.00 98 GLU A N 1
ATOM 813 C CA . GLU A 1 98 ? -5.195 -4.667 2.691 1.00 95.00 98 GLU A CA 1
ATOM 814 C C . GLU A 1 98 ? -5.917 -5.503 1.627 1.00 95.00 98 GLU A C 1
ATOM 816 O O . GLU A 1 98 ? -5.310 -5.811 0.607 1.00 95.00 98 GLU A O 1
ATOM 821 N N . THR A 1 99 ? -7.217 -5.765 1.790 1.00 94.94 99 THR A N 1
ATOM 822 C CA . THR A 1 99 ? -8.013 -6.530 0.817 1.00 94.94 99 THR A CA 1
ATOM 823 C C . THR A 1 99 ? -8.086 -5.847 -0.550 1.00 94.94 99 THR A C 1
ATOM 825 O O . THR A 1 99 ? -7.895 -6.489 -1.582 1.00 94.94 99 THR A O 1
ATOM 828 N N . GLU A 1 100 ? -8.343 -4.539 -0.588 1.00 95.25 100 GLU A N 1
ATOM 829 C CA . GLU A 1 100 ? -8.449 -3.795 -1.851 1.00 95.25 100 GLU A CA 1
ATOM 830 C C . GLU A 1 100 ? -7.094 -3.673 -2.563 1.00 95.25 100 GLU A C 1
ATOM 832 O O . GLU A 1 100 ? -7.019 -3.748 -3.791 1.00 95.25 100 GLU A O 1
ATOM 837 N N . LEU A 1 101 ? -6.003 -3.512 -1.808 1.00 95.62 101 LEU A N 1
ATOM 838 C CA . LEU A 1 101 ? -4.656 -3.484 -2.372 1.00 95.62 101 LEU A CA 1
ATOM 839 C C . LEU A 1 101 ? -4.204 -4.857 -2.856 1.00 95.62 101 LEU A C 1
ATOM 841 O O . LEU A 1 101 ? -3.590 -4.938 -3.914 1.00 95.62 101 LEU A O 1
ATOM 845 N N . GLU A 1 102 ? -4.514 -5.925 -2.130 1.00 95.50 102 GLU A N 1
ATOM 846 C CA . GLU A 1 102 ? -4.232 -7.294 -2.556 1.00 95.50 102 GLU A CA 1
ATOM 847 C C . GLU A 1 102 ? -4.959 -7.629 -3.867 1.00 95.50 102 GLU A C 1
ATOM 849 O O . GLU A 1 102 ? -4.352 -8.167 -4.795 1.00 95.50 102 GLU A O 1
ATOM 854 N N . ALA A 1 103 ? -6.227 -7.228 -3.992 1.00 94.56 103 ALA A N 1
ATOM 855 C CA . ALA A 1 103 ? -6.998 -7.393 -5.220 1.00 94.56 103 ALA A CA 1
ATOM 856 C C . ALA A 1 103 ? -6.421 -6.586 -6.399 1.00 94.56 103 ALA A C 1
ATOM 858 O O . ALA A 1 103 ? -6.391 -7.081 -7.527 1.00 94.56 103 ALA A O 1
ATOM 859 N N . LEU A 1 104 ? -5.950 -5.357 -6.151 1.00 94.81 104 LEU A N 1
ATOM 860 C CA . LEU A 1 104 ? -5.384 -4.480 -7.182 1.00 94.81 104 LEU A CA 1
ATOM 861 C C . LEU A 1 104 ? -3.977 -4.911 -7.628 1.00 94.81 104 LEU A C 1
ATOM 863 O O . LEU A 1 104 ? -3.667 -4.863 -8.817 1.00 94.81 104 LEU A O 1
ATOM 867 N N . LEU A 1 105 ? -3.110 -5.257 -6.676 1.00 91.94 105 LEU A N 1
ATOM 868 C CA . LEU A 1 105 ? -1.682 -5.505 -6.901 1.00 91.94 105 LEU A CA 1
ATOM 869 C C . LEU A 1 105 ? -1.375 -6.979 -7.192 1.00 91.94 105 LEU A C 1
ATOM 871 O O . LEU A 1 105 ? -0.312 -7.289 -7.725 1.00 91.94 105 LEU A O 1
ATOM 875 N N . GLY A 1 106 ? -2.295 -7.875 -6.834 1.00 92.12 106 GLY A N 1
ATOM 876 C CA . GLY A 1 106 ? -2.109 -9.317 -6.868 1.00 92.12 106 GLY A CA 1
ATOM 877 C C . GLY A 1 106 ? -1.608 -9.874 -5.533 1.00 92.12 106 GLY A C 1
ATOM 878 O O . GLY A 1 106 ? -0.725 -9.305 -4.884 1.00 92.12 106 GLY A O 1
ATOM 879 N N . VAL A 1 107 ? -2.148 -11.039 -5.164 1.00 91.19 107 VAL A N 1
ATOM 880 C CA . VAL A 1 107 ? -1.841 -11.777 -3.923 1.00 91.19 107 VAL A CA 1
ATOM 881 C C . VAL A 1 107 ? -0.342 -12.028 -3.766 1.00 91.19 107 VAL A C 1
ATOM 883 O O . VAL A 1 107 ? 0.213 -11.836 -2.685 1.00 91.19 107 VAL A O 1
ATOM 886 N N . GLU A 1 108 ? 0.336 -12.412 -4.851 1.00 89.62 108 GLU A N 1
ATOM 887 C CA . GLU A 1 108 ? 1.768 -12.730 -4.838 1.00 89.62 108 GLU A CA 1
ATOM 888 C C . GLU A 1 108 ? 2.628 -11.508 -4.509 1.00 89.62 108 GLU A C 1
ATOM 890 O O . GLU A 1 108 ? 3.478 -11.568 -3.615 1.00 89.62 108 GLU A O 1
ATOM 895 N N . PHE A 1 109 ? 2.368 -10.384 -5.186 1.00 90.12 109 PHE A N 1
ATOM 896 C CA . PHE A 1 109 ? 3.055 -9.122 -4.935 1.00 90.12 109 PHE A CA 1
ATOM 897 C C . PHE A 1 109 ? 2.808 -8.647 -3.505 1.00 90.12 109 PHE A C 1
ATOM 899 O O . PHE A 1 109 ? 3.746 -8.321 -2.777 1.00 90.12 109 PHE A O 1
ATOM 906 N N . PHE A 1 110 ? 1.546 -8.638 -3.077 1.00 92.94 110 PHE A N 1
ATOM 907 C CA . PHE A 1 110 ? 1.171 -8.160 -1.753 1.00 92.94 110 PHE A CA 1
ATOM 908 C C . PHE A 1 110 ? 1.815 -9.002 -0.640 1.00 92.94 110 PHE A C 1
ATOM 910 O O . PHE A 1 110 ? 2.468 -8.461 0.257 1.00 92.94 110 PHE A O 1
ATOM 917 N N . SER A 1 111 ? 1.752 -10.330 -0.768 1.00 91.75 111 SER A N 1
ATOM 918 C CA . SER A 1 111 ? 2.394 -11.279 0.148 1.00 91.75 111 SER A CA 1
ATOM 919 C C . SER A 1 111 ? 3.920 -11.160 0.139 1.00 91.75 111 SER A C 1
ATOM 921 O O . SER A 1 111 ? 4.576 -11.322 1.170 1.00 91.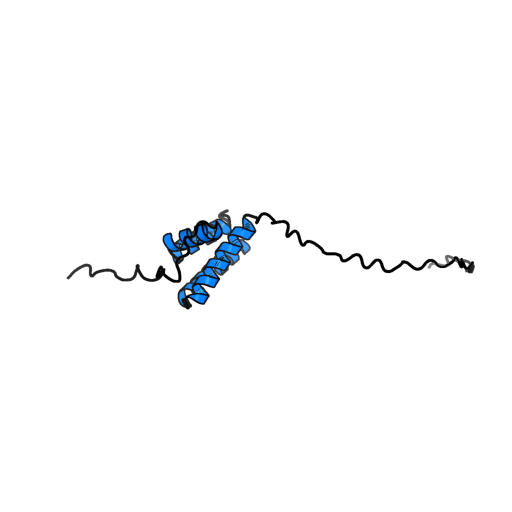75 111 SER A O 1
ATOM 923 N N . HIS A 1 112 ? 4.532 -10.874 -1.015 1.00 90.44 112 HIS A N 1
ATOM 924 C CA . HIS A 1 112 ? 5.961 -10.578 -1.090 1.00 90.44 112 HIS A CA 1
ATOM 925 C C . HIS A 1 112 ? 6.305 -9.328 -0.270 1.00 90.44 112 HIS A C 1
ATOM 927 O O . HIS A 1 112 ? 7.184 -9.389 0.587 1.00 90.44 112 HIS A O 1
ATOM 933 N N . MET A 1 113 ? 5.561 -8.233 -0.434 1.00 92.38 113 MET A N 1
ATOM 934 C CA . MET A 1 113 ? 5.796 -6.992 0.311 1.00 92.38 113 MET A CA 1
ATOM 935 C C . MET A 1 113 ? 5.618 -7.160 1.828 1.00 92.38 113 MET A C 1
ATOM 937 O O . MET A 1 113 ? 6.400 -6.598 2.599 1.00 92.38 113 MET A O 1
ATOM 941 N N . GLN A 1 114 ? 4.652 -7.973 2.268 1.00 93.00 114 GLN A N 1
ATOM 942 C CA . GLN A 1 114 ? 4.488 -8.335 3.681 1.00 93.00 114 GLN A CA 1
ATOM 943 C C . GLN A 1 114 ? 5.704 -9.103 4.219 1.00 93.00 114 GLN A C 1
ATOM 945 O O . GLN A 1 114 ? 6.255 -8.736 5.257 1.00 93.00 114 GLN A O 1
ATOM 950 N N . ARG A 1 115 ? 6.199 -10.106 3.482 1.00 90.94 115 ARG A N 1
ATOM 951 C CA . ARG A 1 115 ? 7.426 -10.838 3.847 1.00 90.94 115 ARG A CA 1
ATOM 952 C C . ARG A 1 115 ? 8.648 -9.920 3.901 1.00 90.94 115 ARG A C 1
ATOM 954 O O . ARG A 1 115 ? 9.461 -10.052 4.815 1.00 90.94 115 ARG A O 1
ATOM 961 N N . CYS A 1 116 ? 8.762 -8.961 2.979 1.00 89.19 116 CYS A N 1
ATOM 962 C CA . CYS A 1 116 ? 9.813 -7.942 3.004 1.00 89.19 116 CYS A CA 1
ATOM 963 C C . CYS A 1 116 ? 9.773 -7.101 4.282 1.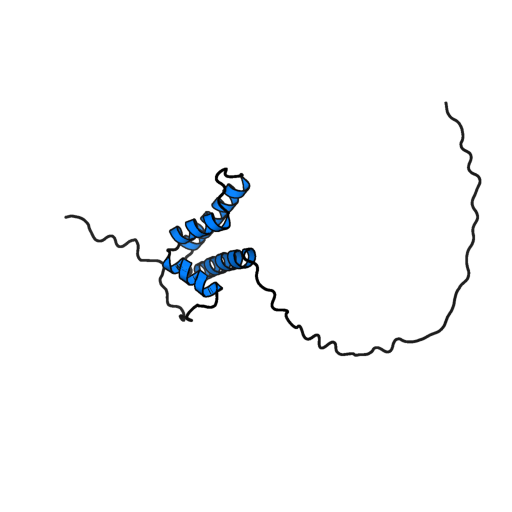00 89.19 116 CYS A C 1
ATOM 965 O O . CYS A 1 116 ? 10.816 -6.872 4.892 1.00 89.19 116 CYS A O 1
ATOM 967 N N . LEU A 1 117 ? 8.584 -6.674 4.714 1.00 89.94 117 LEU A N 1
ATOM 968 C CA . LEU A 1 117 ? 8.420 -5.919 5.956 1.00 89.94 117 LEU A CA 1
ATOM 969 C C . LEU A 1 117 ? 8.823 -6.738 7.195 1.00 89.94 117 LEU A C 1
ATOM 971 O O . LEU A 1 117 ? 9.378 -6.188 8.145 1.00 89.94 117 LEU A O 1
ATOM 975 N N . GLU A 1 118 ? 8.584 -8.049 7.175 1.00 89.44 118 GLU A N 1
ATOM 976 C CA . GLU A 1 118 ? 8.994 -8.977 8.237 1.00 89.44 118 GLU A CA 1
ATOM 977 C C . GLU A 1 118 ? 10.486 -9.347 8.200 1.00 89.44 118 GLU A C 1
ATOM 979 O O . GLU A 1 118 ? 10.956 -10.093 9.059 1.00 89.44 118 GLU A O 1
ATOM 984 N N . GLY A 1 119 ? 11.241 -8.852 7.214 1.00 85.62 119 GLY A N 1
ATOM 985 C CA . GLY A 1 119 ? 12.642 -9.220 7.012 1.00 85.62 119 GLY A CA 1
ATOM 986 C C . GLY A 1 119 ? 12.838 -10.639 6.467 1.00 85.62 119 GLY A C 1
ATOM 987 O O . GLY A 1 119 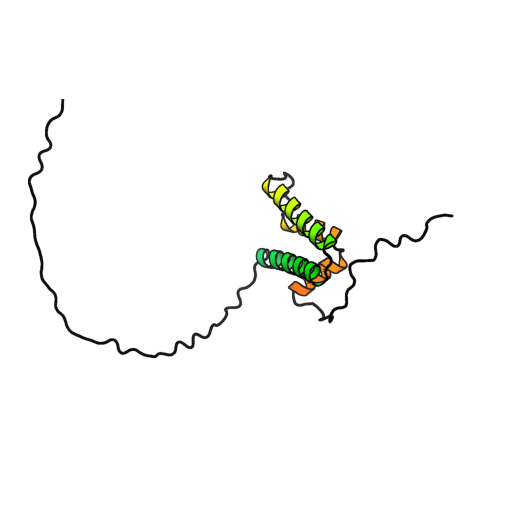? 13.951 -11.150 6.500 1.00 85.62 119 GLY A O 1
ATOM 988 N N . LYS A 1 120 ? 11.778 -11.273 5.950 1.00 82.94 120 LYS A N 1
ATOM 989 C CA . LYS A 1 120 ? 11.775 -12.624 5.354 1.00 82.94 120 LYS A CA 1
ATOM 990 C C . LYS A 1 120 ? 11.830 -12.582 3.822 1.00 82.94 120 LYS A C 1
ATOM 992 O O . LYS A 1 120 ? 11.283 -13.441 3.137 1.00 82.94 120 LYS A O 1
ATOM 997 N N . CYS A 1 121 ? 12.423 -11.525 3.286 1.00 74.56 121 CYS A N 1
ATOM 998 C CA . CYS A 1 121 ? 12.589 -11.307 1.858 1.00 74.56 121 CYS A CA 1
ATOM 999 C C . CYS A 1 121 ? 13.905 -11.919 1.395 1.00 74.56 121 CYS A C 1
ATOM 1001 O O . CYS A 1 121 ? 14.964 -11.569 1.915 1.00 74.56 121 CYS A O 1
ATOM 1003 N N . GLU A 1 122 ? 13.853 -12.768 0.375 1.00 62.12 122 GLU A N 1
ATOM 1004 C CA . GLU A 1 122 ? 15.044 -13.082 -0.407 1.00 62.12 122 GLU A CA 1
ATOM 1005 C C . GLU A 1 122 ? 15.426 -11.839 -1.216 1.00 62.12 122 GLU A C 1
ATOM 1007 O O . GLU A 1 122 ? 14.581 -11.244 -1.888 1.00 62.12 122 GLU A O 1
ATOM 1012 N N . ILE A 1 123 ? 16.687 -11.405 -1.112 1.00 52.84 123 ILE A N 1
ATOM 1013 C CA . ILE A 1 123 ? 17.217 -10.275 -1.882 1.00 52.84 123 ILE A CA 1
ATOM 1014 C C . ILE A 1 123 ? 17.207 -10.686 -3.354 1.00 52.84 123 ILE A C 1
ATOM 1016 O O . ILE A 1 123 ? 18.167 -11.266 -3.850 1.00 52.84 123 ILE A O 1
ATOM 1020 N N . THR A 1 124 ? 16.127 -10.393 -4.068 1.00 53.25 124 THR A N 1
ATOM 1021 C CA . THR A 1 124 ? 16.145 -10.463 -5.526 1.00 53.25 124 THR A CA 1
ATOM 1022 C C . THR A 1 124 ? 16.702 -9.143 -6.053 1.00 53.25 124 THR A C 1
ATOM 1024 O O . THR A 1 124 ? 16.079 -8.097 -5.828 1.00 53.25 124 THR A O 1
ATOM 1027 N N . PRO A 1 125 ? 17.863 -9.147 -6.729 1.00 45.19 125 PRO A N 1
ATOM 1028 C CA . PRO A 1 125 ? 18.418 -7.952 -7.336 1.00 45.19 125 PRO A CA 1
ATOM 1029 C C . PRO A 1 125 ? 17.554 -7.639 -8.558 1.00 45.19 125 PRO A C 1
ATOM 1031 O O . PRO A 1 125 ? 17.757 -8.218 -9.610 1.00 45.19 125 PRO A O 1
ATOM 1034 N N . PHE A 1 126 ? 16.542 -6.782 -8.402 1.00 51.03 126 PHE A N 1
ATOM 1035 C CA . PHE A 1 126 ? 15.720 -6.273 -9.509 1.00 51.03 126 PHE A CA 1
ATOM 1036 C C . PHE A 1 126 ? 15.189 -7.364 -10.463 1.00 51.03 126 PHE A C 1
ATOM 1038 O O . PHE A 1 126 ? 15.695 -7.522 -11.568 1.00 51.03 126 PHE A O 1
ATOM 1045 N N . GLY A 1 127 ? 14.162 -8.123 -10.062 1.00 45.16 127 GLY A N 1
ATOM 1046 C CA . GLY A 1 127 ? 13.767 -9.287 -10.868 1.00 45.16 127 GLY A CA 1
ATOM 1047 C C . GLY A 1 127 ? 12.323 -9.754 -10.794 1.00 45.16 127 GLY A C 1
ATOM 1048 O O . GLY A 1 127 ? 12.068 -10.889 -11.171 1.00 45.16 127 GLY A O 1
ATOM 1049 N N . TYR A 1 128 ? 11.373 -8.930 -10.354 1.00 50.97 128 TYR A N 1
ATOM 1050 C CA . TYR A 1 128 ? 9.971 -9.314 -10.489 1.00 50.97 128 TYR A CA 1
ATOM 1051 C C . TYR A 1 128 ? 9.195 -8.353 -11.379 1.00 50.97 128 TYR A C 1
ATOM 1053 O O . TYR A 1 128 ? 8.918 -7.215 -11.008 1.00 50.97 128 TYR A O 1
ATOM 1061 N N . SER A 1 129 ? 8.792 -8.870 -12.536 1.00 50.62 129 SER A N 1
ATOM 1062 C CA . SER A 1 129 ? 7.680 -8.358 -13.328 1.00 50.62 129 SER A CA 1
ATOM 1063 C C . SER A 1 129 ? 6.379 -8.946 -12.768 1.00 50.62 129 SER A C 1
ATOM 1065 O O . SER A 1 129 ? 5.761 -9.799 -13.393 1.00 50.62 129 SER A O 1
ATOM 1067 N N . TYR A 1 130 ? 5.959 -8.524 -11.568 1.00 54.16 130 TYR A N 1
ATOM 1068 C CA . TYR A 1 130 ? 4.644 -8.914 -11.020 1.00 54.16 130 TYR A CA 1
ATOM 1069 C C . TYR A 1 130 ? 3.475 -8.267 -11.784 1.00 54.16 130 TYR A C 1
ATOM 1071 O O . TYR A 1 130 ? 2.313 -8.602 -11.579 1.00 54.16 130 TYR A O 1
ATOM 1079 N N . ILE A 1 131 ? 3.779 -7.320 -12.673 1.00 52.28 131 ILE A N 1
ATOM 1080 C CA . ILE A 1 131 ? 2.806 -6.486 -13.366 1.00 52.28 131 ILE A CA 1
ATOM 1081 C C . ILE A 1 131 ? 2.853 -6.855 -14.850 1.00 52.28 131 ILE A C 1
ATOM 1083 O O . ILE A 1 131 ? 3.473 -6.136 -15.620 1.00 52.28 131 ILE A O 1
ATOM 1087 N N . ASN A 1 132 ? 2.312 -8.029 -15.214 1.00 44.44 132 ASN A N 1
ATOM 1088 C CA . ASN A 1 132 ? 1.746 -8.366 -16.542 1.00 44.44 132 ASN A CA 1
ATOM 1089 C C . ASN A 1 132 ? 1.464 -9.879 -16.692 1.00 44.44 132 ASN A C 1
ATOM 1091 O O . ASN A 1 132 ? 2.130 -10.559 -17.465 1.00 44.44 132 ASN A O 1
ATOM 1095 N N . GLN A 1 133 ? 0.452 -10.425 -16.004 1.00 45.41 133 GLN A N 1
ATOM 1096 C CA . GLN A 1 133 ? -0.080 -11.768 -16.333 1.00 45.41 133 GLN A CA 1
ATOM 1097 C C . GLN A 1 133 ? -1.617 -11.882 -16.302 1.00 45.41 133 GLN A C 1
ATOM 1099 O O . GLN A 1 133 ? -2.164 -12.963 -16.121 1.00 45.41 133 GLN A O 1
ATOM 1104 N N . ARG A 1 134 ? -2.362 -10.788 -16.519 1.00 44.50 134 ARG A N 1
ATOM 1105 C CA . ARG A 1 134 ? -3.832 -10.860 -16.688 1.00 44.50 134 ARG A CA 1
ATOM 1106 C C . ARG A 1 134 ? -4.377 -10.101 -17.898 1.00 44.50 134 ARG A C 1
ATOM 1108 O O . ARG A 1 134 ? -5.484 -9.589 -17.837 1.00 44.50 134 ARG A O 1
ATOM 1115 N N . ASN A 1 135 ? -3.626 -10.043 -19.000 1.00 44.66 135 ASN A N 1
ATOM 1116 C CA . ASN A 1 135 ? -4.191 -9.574 -20.273 1.00 44.66 135 ASN A CA 1
ATOM 1117 C C . ASN A 1 135 ? -3.816 -10.416 -21.501 1.00 44.66 135 ASN A C 1
ATOM 1119 O O . ASN A 1 135 ? -3.986 -9.963 -22.626 1.00 44.66 135 ASN A O 1
ATOM 1123 N N . SER A 1 136 ? -3.378 -11.657 -21.291 1.00 42.84 136 SER A N 1
ATOM 1124 C CA . SER A 1 136 ? -3.301 -12.658 -22.358 1.00 42.84 136 SER A CA 1
ATOM 1125 C C . SER A 1 136 ? -4.432 -13.653 -22.142 1.00 42.84 136 SER A C 1
ATOM 1127 O O . SER A 1 136 ? -4.214 -14.757 -21.654 1.00 42.84 136 SER A O 1
ATOM 1129 N N . ASN A 1 137 ? -5.661 -13.217 -22.419 1.00 36.00 137 ASN A N 1
ATOM 1130 C CA . ASN A 1 137 ? -6.748 -14.155 -22.659 1.00 36.00 137 ASN A CA 1
ATOM 1131 C C . ASN A 1 137 ? -6.405 -14.828 -24.000 1.00 36.00 137 ASN A C 1
ATOM 1133 O O . ASN A 1 137 ? -6.316 -14.106 -24.995 1.00 36.00 137 ASN A O 1
ATOM 1137 N N . PRO A 1 138 ? -6.112 -16.137 -24.049 1.00 44.38 138 PRO A N 1
ATOM 1138 C CA . PRO A 1 138 ? -5.997 -16.819 -25.322 1.00 44.38 138 PRO A CA 1
ATOM 1139 C C . PRO A 1 138 ? -7.399 -16.877 -25.922 1.00 44.38 138 PRO A C 1
ATOM 1141 O O . PRO A 1 138 ? -8.374 -17.109 -25.203 1.00 44.38 138 PRO A O 1
ATOM 1144 N N . ASP A 1 139 ? -7.483 -16.619 -27.219 1.00 37.62 139 ASP A N 1
ATOM 1145 C CA . ASP A 1 139 ? -8.681 -16.759 -28.029 1.00 37.62 139 ASP A CA 1
ATOM 1146 C C . ASP A 1 139 ? -9.546 -17.948 -27.590 1.00 37.62 139 ASP A C 1
ATOM 1148 O O . ASP A 1 139 ? -9.175 -19.119 -27.696 1.00 37.62 139 ASP A O 1
ATOM 1152 N N . MET A 1 140 ? -10.727 -17.611 -27.080 1.00 47.22 140 MET A N 1
ATOM 1153 C CA . MET A 1 140 ? -11.856 -18.514 -26.973 1.00 47.22 140 MET A CA 1
ATOM 1154 C C . MET A 1 140 ? -12.660 -18.325 -28.267 1.00 47.22 140 MET A C 1
ATOM 1156 O O . MET A 1 140 ? -13.207 -17.248 -28.484 1.00 47.22 140 MET A O 1
ATOM 1160 N N . PHE A 1 141 ? -12.739 -19.386 -29.074 1.00 46.28 141 PHE A N 1
ATOM 1161 C CA . PHE A 1 141 ? -13.627 -19.573 -30.234 1.00 46.28 141 PHE A CA 1
ATOM 1162 C C . PHE A 1 141 ? -13.356 -18.753 -31.510 1.00 46.28 141 PHE A C 1
ATOM 1164 O O . PHE A 1 141 ? -13.853 -17.639 -31.664 1.00 46.28 141 PHE A O 1
ATOM 1171 N N . ALA A 1 142 ? -12.734 -19.411 -32.493 1.00 39.78 142 ALA A N 1
ATOM 1172 C CA . ALA A 1 142 ? -13.280 -19.576 -33.847 1.00 39.78 142 ALA A CA 1
ATOM 1173 C C . ALA A 1 142 ? -12.634 -20.794 -34.524 1.00 39.78 142 ALA A C 1
ATOM 1175 O O . ALA A 1 142 ? -11.388 -20.890 -34.481 1.00 39.78 142 ALA A O 1
#

Radius of gyration: 32.81 Å; chains: 1; bounding box: 62×75×86 Å

pLDDT: mean 73.56, std 20.39, range [36.0, 97.69]

Organism: Fistulifera solaris (NCBI:txid1519565)

Sequence (142 aa):
MDPQLRFPPQSMATPPIVQSTFRDPTLSMRTRIGHHQRRRRMITEREKFLLLIKMILLYLERSCNIDLLYKTKHVIQRCVQNNRQGDGRFVPLKNVIETELEALLGVEFFSHMQRCLEGKCEITPFGYSYINQRNSNPDMFA